Protein AF-A0A9E4D4I7-F1 (afdb_monomer)

Solvent-accessible surface area (backbone atoms only — not comparable to full-atom values): 5509 Å² total; per-residue (Å²): 90,80,41,81,39,53,63,68,40,55,71,35,79,71,46,55,86,67,57,16,56,54,49,22,52,50,29,54,55,51,33,52,50,50,49,70,76,33,51,93,74,33,41,56,46,76,58,66,68,90,76,67,54,79,87,34,33,30,98,80,44,73,50,74,16,72,64,43,51,50,55,51,51,51,52,52,52,52,55,48,59,74,70,52,75,80,67,82,74,73,84,79,120

Nearest PDB structures (foldseek):
  8ik1-assembly1_A  TM=6.688E-01  e=1.276E+00  Geobacillus sp. PA-3
  8ik1-assembly2_B  TM=6.971E-01  e=2.707E+00  Geobacillus sp. PA-3
  8bgo-assembly1_C  TM=3.952E-01  e=7.546E+00  Thermococcus chitonophagus

Foldseek 3Di:
DEDEQFAQQLPQPLDDPPGSVVVNVVSVVVNVVQCVPADVPYYYQHDDNVPDDLVQPDPSSPHGHPVSVVVVVVSVVVVCVVVPDPDPVVVPD

Radius of gyration: 16.08 Å; Cα contacts (8 Å, |Δi|>4): 90; chains: 1; bounding box: 46×22×41 Å

Mean predicted aligned error: 5.69 Å

Sequence (93 aa):
HWRAGLPPMHRFPVLPRPLRDVLGAQARAFDRVLAQTSGPGLHHLPFDETRLDPAMMAGDGFHPGAPLYTLWAQDLAAAITAQGVPDDRETQA

pLDDT: mean 89.46, std 14.53, range [34.66, 98.5]

Structure (mmCIF, N/CA/C/O backbone):
data_AF-A0A9E4D4I7-F1
#
_entry.id   AF-A0A9E4D4I7-F1
#
loop_
_atom_site.group_PDB
_atom_site.id
_atom_site.type_symbol
_atom_site.label_atom_id
_atom_site.label_alt_id
_atom_site.label_comp_id
_atom_site.label_asym_id
_atom_site.label_entity_id
_atom_site.label_seq_id
_atom_site.pdbx_PDB_ins_code
_atom_site.Cartn_x
_atom_site.Cartn_y
_atom_site.Cartn_z
_atom_site.occupancy
_atom_site.B_iso_or_equiv
_atom_site.auth_seq_id
_atom_site.auth_comp_id
_atom_site.auth_asym_id
_atom_site.auth_atom_id
_atom_site.pdbx_PDB_model_num
ATOM 1 N N . HIS A 1 1 ? -12.492 4.807 10.374 1.00 90.81 1 HIS A N 1
ATOM 2 C CA . HIS A 1 1 ? -11.993 4.967 8.985 1.00 90.81 1 HIS A CA 1
ATOM 3 C C . HIS A 1 1 ? -10.681 4.214 8.799 1.00 90.81 1 HIS A C 1
ATOM 5 O O . HIS A 1 1 ? -9.944 4.080 9.768 1.00 90.81 1 HIS A O 1
ATOM 11 N N . TRP A 1 2 ? -10.379 3.751 7.581 1.00 94.75 2 TRP A N 1
ATOM 12 C CA . TRP A 1 2 ? -9.148 3.013 7.264 1.00 94.75 2 TRP A CA 1
ATOM 13 C C . TRP A 1 2 ? -8.318 3.732 6.2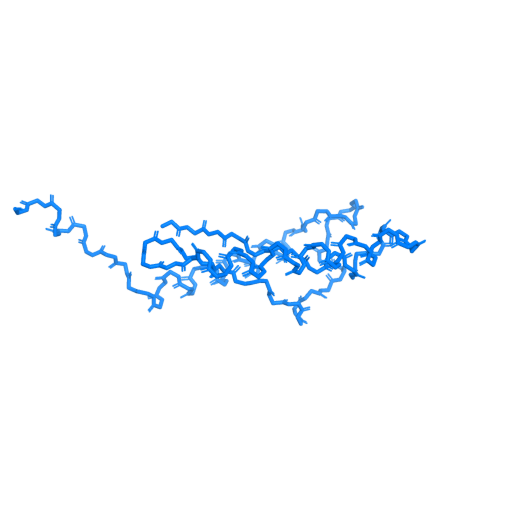01 1.00 94.75 2 TRP A C 1
ATOM 15 O O . TRP A 1 2 ? -8.864 4.297 5.254 1.00 94.75 2 TRP A O 1
ATOM 25 N N . ARG A 1 3 ? -6.997 3.692 6.363 1.00 95.75 3 ARG A N 1
ATOM 26 C CA . ARG A 1 3 ? -5.996 4.167 5.409 1.00 95.75 3 ARG A CA 1
ATOM 27 C C . ARG A 1 3 ? -5.180 2.976 4.930 1.00 95.75 3 ARG A C 1
ATOM 29 O O . ARG A 1 3 ? -4.600 2.256 5.739 1.00 95.75 3 ARG A O 1
ATOM 36 N N . ALA A 1 4 ? -5.138 2.794 3.620 1.00 95.19 4 ALA A N 1
ATOM 37 C CA . ALA A 1 4 ? -4.281 1.815 2.975 1.00 95.19 4 ALA A CA 1
ATOM 38 C C . ALA A 1 4 ? -2.812 2.233 3.096 1.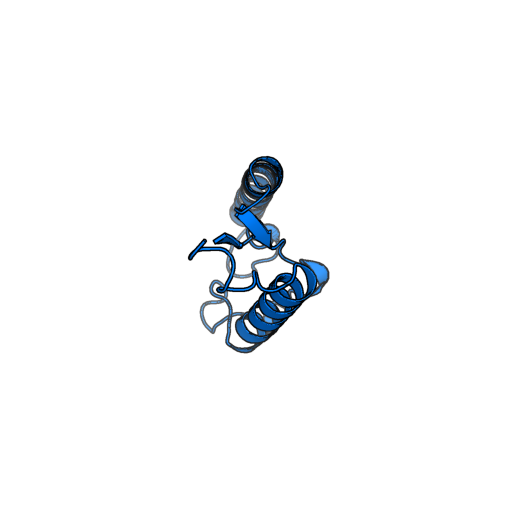00 95.19 4 ALA A C 1
ATOM 40 O O . ALA A 1 4 ? -2.468 3.376 2.780 1.00 95.19 4 ALA A O 1
ATOM 41 N N . GLY A 1 5 ? -1.959 1.307 3.525 1.00 96.00 5 GLY A N 1
ATOM 42 C CA . GLY A 1 5 ? -0.523 1.485 3.437 1.00 96.00 5 GLY A CA 1
ATOM 43 C C . GLY A 1 5 ? -0.038 1.510 1.989 1.00 96.00 5 GLY A C 1
ATOM 44 O O . GLY A 1 5 ? -0.662 0.937 1.090 1.00 96.00 5 GLY A O 1
ATOM 45 N N . LEU A 1 6 ? 1.070 2.207 1.751 1.00 96.19 6 LEU A N 1
ATOM 46 C CA . LEU A 1 6 ? 1.657 2.306 0.414 1.00 96.19 6 LEU A CA 1
ATOM 47 C C . LEU A 1 6 ? 2.383 1.004 0.040 1.00 96.19 6 LEU A C 1
ATOM 49 O O . LEU A 1 6 ? 3.075 0.425 0.878 1.00 96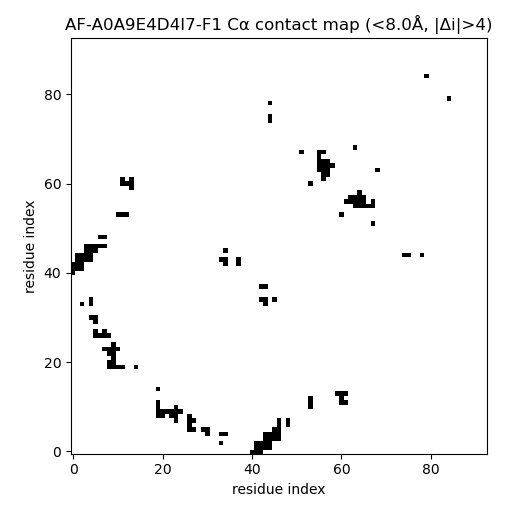.19 6 LEU A O 1
ATOM 53 N N . PRO A 1 7 ? 2.280 0.547 -1.223 1.00 94.25 7 PRO A N 1
ATOM 54 C CA . PRO A 1 7 ? 2.919 -0.688 -1.648 1.00 94.25 7 PRO A CA 1
ATOM 55 C C . PRO A 1 7 ? 4.445 -0.524 -1.755 1.00 94.25 7 PRO A C 1
ATOM 57 O O . PRO A 1 7 ? 4.952 0.587 -1.963 1.00 94.25 7 PRO A O 1
ATOM 60 N N . PRO A 1 8 ? 5.207 -1.629 -1.722 1.00 94.00 8 PRO A N 1
ATOM 61 C CA . PRO A 1 8 ? 6.657 -1.610 -1.877 1.00 94.00 8 PRO A CA 1
ATOM 62 C C . PRO A 1 8 ? 7.071 -1.373 -3.337 1.00 94.00 8 PRO A C 1
ATOM 64 O O . PRO A 1 8 ? 7.555 -2.273 -4.020 1.00 94.00 8 PRO A O 1
ATOM 67 N N . MET A 1 9 ? 6.939 -0.135 -3.823 1.00 95.19 9 MET A N 1
ATOM 68 C CA . MET A 1 9 ? 7.191 0.235 -5.230 1.00 95.19 9 MET A CA 1
ATOM 69 C C . MET A 1 9 ? 8.604 -0.112 -5.734 1.00 95.19 9 MET A C 1
ATOM 71 O O . MET A 1 9 ? 8.807 -0.306 -6.929 1.00 95.19 9 MET A O 1
ATOM 75 N N . HIS A 1 10 ? 9.581 -0.276 -4.837 1.00 94.81 10 HIS A N 1
ATOM 76 C CA . HIS A 1 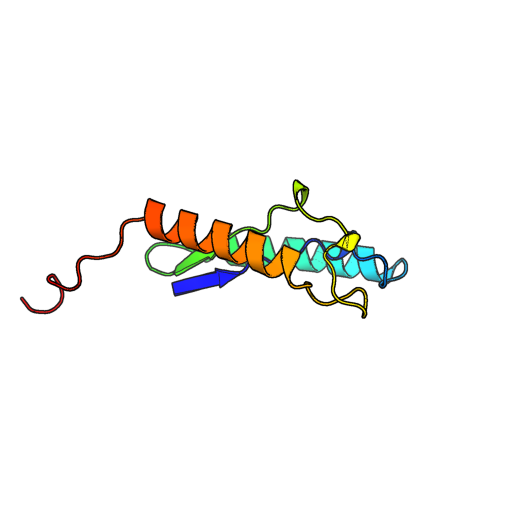10 ? 10.924 -0.760 -5.180 1.00 94.81 10 HIS A CA 1
ATOM 77 C C . HIS A 1 10 ? 10.954 -2.195 -5.738 1.00 94.81 10 HIS A C 1
ATOM 79 O O . HIS A 1 10 ? 11.966 -2.601 -6.310 1.00 94.81 10 HIS A O 1
ATOM 85 N N . ARG A 1 11 ? 9.866 -2.961 -5.585 1.00 92.25 11 ARG A N 1
ATOM 86 C CA . ARG A 1 11 ? 9.703 -4.324 -6.113 1.00 92.25 11 ARG A CA 1
ATOM 87 C C . ARG A 1 11 ? 8.943 -4.375 -7.439 1.00 92.25 11 ARG A C 1
ATOM 89 O O . ARG A 1 11 ? 8.763 -5.463 -7.974 1.00 92.25 11 ARG A O 1
ATOM 96 N N . PHE A 1 12 ? 8.496 -3.237 -7.972 1.00 93.19 12 PHE A N 1
ATOM 97 C CA . PHE A 1 12 ? 7.668 -3.214 -9.178 1.00 93.19 12 PHE A CA 1
ATOM 98 C C . PHE A 1 12 ? 8.558 -3.409 -10.416 1.00 93.19 12 PHE A C 1
ATOM 100 O O . PHE A 1 12 ? 9.437 -2.577 -10.668 1.00 93.19 12 PHE A O 1
ATOM 107 N N . PRO A 1 13 ? 8.364 -4.488 -11.198 1.00 87.19 13 PRO A N 1
ATOM 108 C CA . PRO A 1 13 ? 9.250 -4.822 -12.312 1.00 87.19 13 PRO A CA 1
ATOM 109 C C . PRO A 1 13 ? 9.118 -3.846 -13.486 1.00 87.19 13 PRO A C 1
ATOM 111 O O . PRO A 1 13 ? 10.102 -3.613 -14.183 1.00 87.19 13 PRO A O 1
ATOM 114 N N . VAL A 1 14 ? 7.939 -3.238 -13.670 1.00 93.69 14 VAL A N 1
ATOM 115 C CA . VAL A 1 14 ? 7.676 -2.252 -14.733 1.00 93.69 14 VAL A CA 1
ATOM 116 C C . VAL A 1 14 ? 8.477 -0.958 -14.551 1.00 93.69 14 VAL A C 1
ATOM 118 O O . VAL A 1 14 ? 8.727 -0.231 -15.509 1.00 93.69 14 VAL A O 1
ATOM 121 N N . LEU A 1 15 ? 8.906 -0.663 -13.320 1.00 94.75 15 LEU A N 1
ATOM 122 C CA . LEU A 1 15 ? 9.658 0.542 -13.008 1.00 94.75 15 LEU A CA 1
ATOM 123 C C . LEU A 1 15 ? 11.170 0.269 -13.142 1.00 94.75 15 LEU A C 1
ATOM 125 O O . LEU A 1 15 ? 11.714 -0.588 -12.432 1.00 94.75 15 LEU A O 1
ATOM 129 N N . PRO A 1 16 ? 11.896 0.999 -14.010 1.00 95.94 16 PRO A N 1
ATOM 130 C CA . PRO A 1 16 ? 13.337 0.840 -14.132 1.00 95.94 16 PRO A CA 1
ATOM 131 C C . PRO A 1 16 ? 14.064 1.444 -12.926 1.00 95.94 16 PRO A C 1
ATOM 133 O O . PRO A 1 16 ? 13.520 2.246 -12.159 1.00 95.94 16 PRO A O 1
ATOM 136 N N . ARG A 1 17 ? 15.343 1.100 -12.777 1.00 96.38 17 ARG A N 1
ATOM 137 C CA . ARG A 1 17 ? 16.251 1.868 -11.917 1.00 96.38 17 ARG A CA 1
ATOM 138 C C . ARG A 1 17 ? 16.751 3.104 -12.670 1.00 96.38 17 ARG A C 1
ATOM 140 O O . ARG A 1 17 ? 17.011 2.992 -13.866 1.00 96.38 17 ARG A O 1
ATOM 147 N N . PRO A 1 18 ? 16.883 4.264 -11.999 1.00 96.94 18 PRO A N 1
ATOM 148 C CA . PRO A 1 18 ? 16.777 4.474 -10.544 1.00 96.94 18 PRO A CA 1
ATOM 149 C C . PRO A 1 18 ? 15.351 4.744 -10.021 1.00 96.94 18 PRO A C 1
ATOM 151 O O . PRO A 1 18 ? 15.150 4.835 -8.812 1.00 96.94 18 PRO A O 1
ATOM 154 N N . LEU A 1 19 ? 14.355 4.868 -10.903 1.00 97.75 19 LEU A N 1
ATOM 155 C CA . LEU A 1 19 ? 13.012 5.336 -10.549 1.00 97.75 19 LEU A CA 1
ATOM 156 C C . LEU A 1 19 ? 12.341 4.499 -9.449 1.00 97.75 19 LEU A C 1
ATOM 158 O O . LEU A 1 19 ? 11.842 5.066 -8.478 1.00 97.75 19 LEU A O 1
ATOM 162 N N . ARG A 1 20 ? 12.359 3.163 -9.550 1.00 96.44 20 ARG A N 1
ATOM 163 C CA . ARG A 1 20 ? 11.715 2.304 -8.537 1.00 96.44 20 ARG A CA 1
ATOM 164 C C . ARG A 1 20 ? 12.336 2.432 -7.148 1.00 96.44 20 ARG A C 1
ATOM 166 O O . ARG A 1 20 ? 11.634 2.307 -6.149 1.00 96.44 20 ARG A O 1
ATOM 173 N N . ASP A 1 21 ? 13.638 2.705 -7.077 1.00 97.69 21 ASP A N 1
ATOM 174 C CA . ASP A 1 21 ? 14.342 2.842 -5.803 1.00 97.69 21 ASP A CA 1
ATOM 175 C C . ASP A 1 21 ? 13.932 4.160 -5.119 1.00 97.69 21 ASP A C 1
ATOM 177 O O . ASP A 1 21 ? 13.610 4.164 -3.929 1.00 97.69 21 ASP A O 1
ATOM 181 N N . VAL A 1 22 ? 13.847 5.254 -5.891 1.00 98.44 22 VAL A N 1
ATOM 182 C CA . VAL A 1 22 ? 13.357 6.563 -5.418 1.00 98.44 22 VAL A CA 1
ATOM 183 C C . VAL A 1 22 ? 11.900 6.471 -4.967 1.00 98.44 22 VAL A C 1
ATOM 185 O O . VAL A 1 22 ? 11.578 6.861 -3.845 1.00 98.44 22 VAL A O 1
ATOM 188 N N . LEU A 1 23 ? 11.023 5.904 -5.800 1.00 98.12 23 LEU A N 1
ATOM 189 C CA . LEU A 1 23 ? 9.606 5.753 -5.462 1.00 98.12 23 LEU A CA 1
ATOM 190 C C . LEU A 1 23 ? 9.403 4.840 -4.251 1.00 98.12 23 LEU A C 1
ATOM 192 O O . LEU A 1 23 ? 8.587 5.146 -3.390 1.00 98.12 23 LEU A O 1
ATOM 196 N N . GLY A 1 24 ? 10.183 3.765 -4.120 1.00 97.25 24 GLY A N 1
ATOM 197 C CA . GLY A 1 24 ? 10.132 2.906 -2.940 1.00 97.25 24 GLY A CA 1
ATOM 198 C C . GLY A 1 24 ? 10.601 3.601 -1.660 1.00 97.25 24 GLY A C 1
ATOM 199 O O . GLY A 1 24 ? 10.015 3.389 -0.599 1.00 97.25 24 GLY A O 1
ATOM 200 N N . ALA A 1 25 ? 11.631 4.448 -1.734 1.00 98.31 25 ALA A N 1
ATOM 201 C CA . ALA A 1 25 ? 12.056 5.256 -0.592 1.00 98.31 25 ALA A CA 1
ATOM 202 C C . ALA A 1 25 ? 10.972 6.262 -0.179 1.00 98.31 25 ALA A C 1
ATOM 204 O O . ALA A 1 25 ? 10.669 6.376 1.012 1.00 98.31 25 ALA A O 1
ATOM 205 N N . GLN A 1 26 ? 10.349 6.922 -1.158 1.00 98.50 26 GLN A N 1
ATOM 206 C CA . GLN A 1 26 ? 9.260 7.864 -0.919 1.00 98.50 26 GLN A CA 1
ATOM 207 C C . GLN A 1 26 ? 8.023 7.172 -0.335 1.00 98.50 26 GLN A C 1
ATOM 209 O O . GLN A 1 26 ? 7.461 7.657 0.644 1.00 98.50 26 GLN A O 1
ATOM 214 N N . ALA A 1 27 ? 7.645 6.010 -0.877 1.00 98.12 27 ALA A N 1
ATOM 215 C CA . ALA A 1 27 ? 6.530 5.206 -0.389 1.00 98.12 27 ALA A CA 1
ATOM 216 C C . ALA A 1 27 ? 6.715 4.838 1.089 1.00 98.12 27 ALA A C 1
ATOM 218 O O . ALA A 1 27 ? 5.823 5.092 1.891 1.00 98.12 27 ALA A O 1
ATOM 219 N N . ARG A 1 28 ? 7.904 4.358 1.484 1.00 97.88 28 ARG A N 1
ATOM 220 C CA . ARG A 1 28 ? 8.218 4.077 2.898 1.00 97.88 28 ARG A CA 1
ATOM 221 C C . ARG A 1 28 ? 8.160 5.321 3.781 1.00 97.88 28 ARG A C 1
ATOM 223 O O . ARG A 1 28 ? 7.732 5.238 4.928 1.00 97.88 28 ARG A O 1
ATOM 230 N N . ALA A 1 29 ? 8.629 6.468 3.287 1.00 98.44 29 ALA A N 1
ATOM 231 C CA . ALA A 1 29 ? 8.588 7.711 4.051 1.00 98.44 29 ALA A CA 1
ATOM 232 C C . ALA A 1 29 ? 7.146 8.161 4.313 1.00 98.44 29 ALA A C 1
ATOM 234 O O . ALA A 1 29 ? 6.807 8.488 5.449 1.00 98.44 29 ALA A O 1
ATOM 235 N N . PHE A 1 30 ? 6.300 8.121 3.287 1.00 98.38 30 PHE A N 1
ATOM 236 C CA . PHE A 1 30 ? 4.884 8.446 3.400 1.00 98.38 30 PHE A CA 1
ATOM 237 C C . PHE A 1 30 ? 4.113 7.429 4.242 1.00 98.38 30 PHE A C 1
ATOM 239 O O . PHE A 1 30 ? 3.317 7.836 5.084 1.00 98.38 30 PHE A O 1
ATOM 246 N N . ASP A 1 31 ? 4.387 6.133 4.094 1.00 98.25 31 ASP A N 1
ATOM 247 C CA . ASP A 1 31 ? 3.702 5.092 4.862 1.00 98.25 31 ASP A CA 1
ATOM 248 C C . ASP A 1 31 ? 3.983 5.200 6.364 1.00 98.25 31 ASP A C 1
ATOM 250 O O . ASP A 1 31 ? 3.068 5.116 7.180 1.00 98.25 31 ASP A O 1
ATOM 254 N N . ARG A 1 32 ? 5.228 5.529 6.743 1.00 98.06 32 ARG A N 1
ATOM 255 C CA . ARG A 1 32 ? 5.554 5.848 8.142 1.00 98.06 32 ARG A CA 1
ATOM 256 C C . ARG A 1 32 ? 4.707 6.993 8.688 1.00 98.06 32 ARG A C 1
ATOM 258 O O . ARG A 1 32 ? 4.267 6.915 9.829 1.00 98.06 32 ARG A O 1
ATOM 265 N N . VAL A 1 33 ? 4.477 8.045 7.903 1.00 98.25 33 VAL A N 1
ATOM 266 C CA . VAL A 1 33 ? 3.636 9.175 8.329 1.00 98.25 33 VAL A CA 1
ATOM 267 C C . VAL A 1 33 ? 2.167 8.755 8.418 1.00 98.25 33 VAL A C 1
ATOM 269 O O . VAL A 1 33 ? 1.487 9.142 9.369 1.00 98.25 33 VAL A O 1
ATOM 272 N N . LEU A 1 34 ? 1.671 7.929 7.490 1.00 97.75 34 LEU A N 1
ATOM 273 C CA . LEU A 1 34 ? 0.317 7.370 7.574 1.00 97.75 34 LEU A CA 1
ATOM 274 C C . LEU A 1 34 ? 0.126 6.569 8.866 1.00 97.75 34 LEU A C 1
ATOM 276 O O . LEU A 1 34 ? -0.867 6.787 9.559 1.00 97.75 34 LEU A O 1
ATOM 280 N N . ALA A 1 35 ? 1.087 5.715 9.221 1.00 97.06 35 ALA A N 1
ATOM 281 C CA . ALA A 1 35 ? 1.066 4.948 10.462 1.00 97.06 35 ALA A CA 1
ATOM 282 C C . ALA A 1 35 ? 1.129 5.858 11.704 1.00 97.06 35 ALA A C 1
ATOM 284 O O . ALA A 1 35 ? 0.298 5.738 12.598 1.00 97.06 35 ALA A O 1
ATOM 285 N N . GLN A 1 36 ? 2.065 6.814 11.739 1.00 98.12 36 GLN A N 1
ATOM 286 C CA . GLN A 1 36 ? 2.264 7.729 12.876 1.00 98.12 36 GLN A CA 1
ATOM 287 C C . GLN A 1 36 ? 1.082 8.671 13.127 1.00 98.12 36 GLN A C 1
ATOM 289 O O . GLN A 1 36 ? 0.857 9.086 14.258 1.00 98.12 36 GLN A O 1
ATOM 294 N N . THR A 1 37 ? 0.347 9.034 12.075 1.00 97.62 37 THR A N 1
ATOM 295 C CA . THR A 1 37 ? -0.824 9.924 12.164 1.00 97.62 37 THR A CA 1
ATOM 296 C C . THR A 1 37 ? -2.147 9.161 12.238 1.00 97.62 37 THR A C 1
ATOM 298 O O . THR A 1 37 ? -3.215 9.766 12.136 1.00 97.62 37 THR A O 1
ATOM 301 N N . SER A 1 38 ? -2.083 7.838 12.377 1.00 96.88 38 SER A N 1
ATOM 302 C CA . SER A 1 38 ? -3.234 6.986 12.659 1.00 96.88 38 SER A CA 1
ATOM 303 C C . SER A 1 38 ? -3.417 6.818 14.168 1.00 96.88 38 SER A C 1
ATOM 305 O O . SER A 1 38 ? -2.489 6.996 14.954 1.00 96.88 38 SER A O 1
ATOM 307 N N . GLY A 1 39 ? -4.639 6.506 14.585 1.00 93.94 39 GLY A N 1
ATOM 308 C CA . GLY A 1 39 ? -5.039 6.451 15.985 1.00 93.94 39 GLY A CA 1
ATOM 309 C C . GLY A 1 39 ? -6.493 5.998 16.143 1.00 93.94 39 GLY A C 1
ATOM 310 O O . GLY A 1 39 ? -7.068 5.431 15.210 1.00 93.94 39 GLY A O 1
ATOM 311 N N . PRO A 1 40 ? -7.115 6.231 17.310 1.00 92.19 40 PRO A N 1
ATOM 312 C CA . PRO A 1 40 ? -8.520 5.900 17.531 1.00 92.19 40 PRO A CA 1
ATOM 313 C C . PRO A 1 40 ? -9.425 6.488 16.434 1.00 92.19 40 PRO A C 1
ATOM 315 O O . PRO A 1 40 ? -9.347 7.674 16.124 1.00 92.19 40 PRO A O 1
ATOM 318 N N . GLY A 1 41 ? -10.253 5.647 15.808 1.00 91.38 41 GLY A N 1
ATOM 319 C CA . GLY A 1 41 ? -11.169 6.040 14.728 1.00 91.38 41 GLY A CA 1
ATOM 320 C C . GLY A 1 41 ? -10.534 6.214 13.338 1.00 91.38 41 GLY A C 1
ATOM 321 O O . GLY A 1 41 ? -11.264 6.335 12.346 1.00 91.38 41 GLY A O 1
ATOM 322 N N . LEU A 1 42 ? 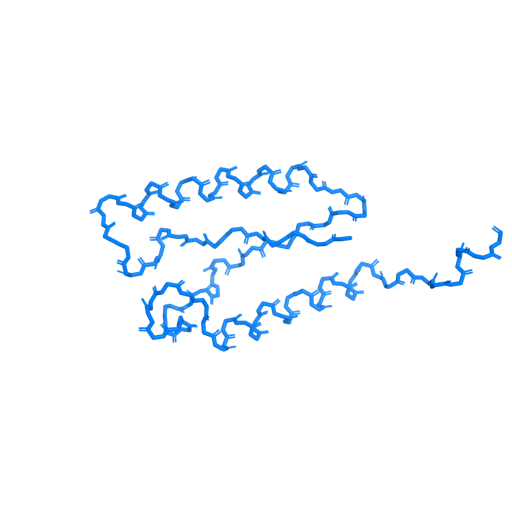-9.203 6.176 13.218 1.00 95.44 42 LEU A N 1
ATOM 323 C CA . LEU A 1 42 ? -8.479 6.284 11.951 1.00 95.44 42 LEU A CA 1
ATOM 324 C C . LEU A 1 42 ? -7.302 5.311 11.918 1.00 95.44 42 LEU A C 1
ATOM 326 O O . LEU A 1 42 ? -6.222 5.606 12.419 1.00 95.44 42 LEU A O 1
ATOM 330 N N . HIS A 1 43 ? -7.512 4.156 11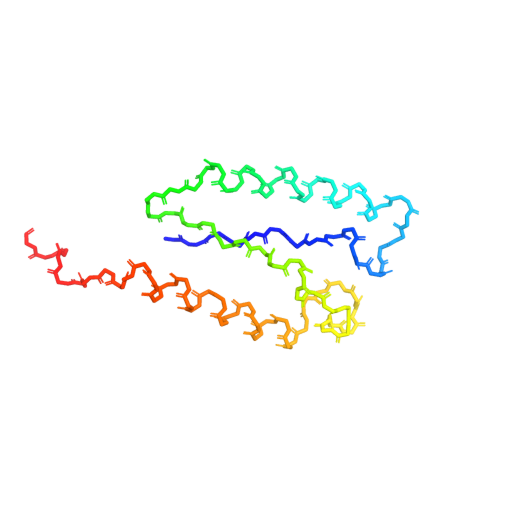.304 1.00 96.00 43 HIS A N 1
ATOM 331 C CA . HIS A 1 43 ? -6.590 3.029 11.365 1.00 96.00 43 HIS A CA 1
ATOM 332 C C . HIS A 1 43 ? -5.738 2.943 10.099 1.00 96.00 43 HIS A C 1
ATOM 334 O O . HIS A 1 43 ? -6.227 3.184 8.993 1.00 96.00 43 HIS A O 1
ATOM 340 N N . HIS A 1 44 ? -4.471 2.568 10.254 1.00 97.25 44 HIS A N 1
ATOM 341 C CA . HIS A 1 44 ? -3.576 2.240 9.145 1.00 97.25 44 HIS A CA 1
ATOM 342 C C . HIS A 1 44 ? -3.559 0.727 8.947 1.00 97.25 44 HIS A C 1
ATOM 344 O O . HIS A 1 44 ? -3.344 -0.017 9.902 1.00 97.25 44 HIS A O 1
ATOM 350 N N . LEU A 1 45 ? -3.811 0.284 7.716 1.00 96.94 45 LEU A N 1
ATOM 351 C CA . LEU A 1 45 ? -3.620 -1.103 7.310 1.00 96.94 45 LEU A CA 1
ATOM 352 C C . LEU A 1 45 ? -2.276 -1.200 6.576 1.00 96.94 45 LEU A C 1
ATOM 354 O O . LEU A 1 45 ? -2.211 -0.774 5.417 1.00 96.94 45 LEU A O 1
ATOM 358 N N . PRO A 1 46 ? -1.211 -1.720 7.213 1.00 95.19 46 PRO A N 1
ATOM 359 C CA . PRO A 1 46 ? 0.086 -1.842 6.566 1.00 95.19 46 PRO A CA 1
ATOM 360 C C . PRO A 1 46 ? 0.012 -2.817 5.390 1.00 95.19 46 PRO A C 1
ATOM 362 O O . PRO A 1 46 ? -0.763 -3.772 5.397 1.00 95.19 46 PRO A O 1
ATOM 365 N N . PHE A 1 47 ? 0.849 -2.585 4.382 1.00 93.50 47 PHE A N 1
ATOM 366 C CA . PHE A 1 47 ? 1.014 -3.523 3.281 1.00 93.50 47 PHE A CA 1
ATOM 367 C C . PHE A 1 47 ? 2.060 -4.579 3.665 1.00 93.50 47 PHE A C 1
ATOM 369 O O . PHE A 1 47 ? 3.208 -4.236 3.951 1.00 93.50 47 PHE A O 1
ATOM 376 N N . ASP A 1 48 ? 1.696 -5.862 3.643 1.00 89.75 48 ASP A N 1
ATOM 377 C CA . ASP A 1 48 ? 2.655 -6.946 3.874 1.00 89.75 48 ASP A CA 1
ATOM 378 C C . ASP A 1 48 ? 3.504 -7.197 2.619 1.00 89.75 48 ASP A C 1
ATOM 380 O O . ASP A 1 48 ? 3.108 -7.888 1.676 1.00 89.75 48 ASP A O 1
ATOM 384 N N . GLU A 1 49 ? 4.711 -6.631 2.610 1.00 87.75 49 GLU A N 1
ATOM 385 C CA . GLU A 1 49 ? 5.643 -6.774 1.493 1.00 87.75 49 GLU A CA 1
ATOM 386 C C . GLU A 1 49 ? 6.057 -8.232 1.233 1.00 87.75 49 GLU A C 1
ATOM 388 O O . GLU A 1 49 ? 6.440 -8.567 0.107 1.00 87.75 49 GLU A O 1
ATOM 393 N N . THR A 1 50 ? 6.004 -9.113 2.240 1.00 87.44 50 THR A N 1
ATOM 394 C CA . THR A 1 50 ? 6.417 -10.520 2.090 1.00 87.44 50 THR A CA 1
ATOM 395 C C . THR A 1 50 ? 5.463 -11.300 1.196 1.00 87.44 50 THR A C 1
ATOM 397 O O . THR A 1 50 ? 5.874 -12.252 0.534 1.00 87.44 50 THR A O 1
ATOM 400 N N . ARG A 1 51 ? 4.214 -10.838 1.104 1.00 84.94 51 ARG A N 1
ATOM 401 C CA . ARG A 1 51 ? 3.155 -11.450 0.305 1.00 84.94 51 ARG A CA 1
ATOM 402 C C . ARG A 1 51 ? 3.069 -10.883 -1.106 1.00 84.94 51 ARG A C 1
ATOM 404 O O . ARG A 1 51 ? 2.251 -11.368 -1.875 1.00 84.94 51 ARG A O 1
ATOM 411 N N . LEU A 1 52 ? 3.893 -9.899 -1.485 1.00 87.81 52 LEU A N 1
ATOM 412 C CA . LEU A 1 52 ? 3.902 -9.384 -2.857 1.00 87.81 52 LEU A CA 1
ATOM 413 C C . LEU A 1 52 ? 4.677 -10.303 -3.807 1.00 87.81 52 LEU A C 1
ATOM 415 O O . LEU A 1 52 ? 5.912 -10.294 -3.846 1.00 87.81 52 LEU A O 1
ATOM 419 N N . ASP A 1 53 ? 3.928 -11.000 -4.651 1.00 90.81 53 ASP A N 1
ATOM 420 C CA . ASP A 1 53 ? 4.416 -11.663 -5.856 1.00 90.81 53 ASP A CA 1
ATOM 421 C C . ASP A 1 53 ? 4.080 -10.796 -7.089 1.00 90.81 53 ASP A C 1
ATOM 423 O O . ASP A 1 53 ? 2.903 -10.480 -7.300 1.00 90.81 53 ASP A O 1
ATOM 427 N N . PRO A 1 54 ? 5.070 -10.401 -7.917 1.00 87.69 54 PRO A N 1
ATOM 428 C CA . PRO A 1 54 ? 4.828 -9.703 -9.180 1.00 87.69 54 PRO A CA 1
ATOM 429 C C . PRO A 1 54 ? 3.819 -10.391 -10.113 1.00 87.69 54 PRO A C 1
ATOM 431 O O . PRO A 1 54 ? 3.150 -9.705 -10.881 1.00 87.69 54 PRO A O 1
ATOM 434 N N . ALA A 1 55 ? 3.658 -11.717 -10.034 1.00 91.88 55 ALA A N 1
ATOM 435 C CA . ALA A 1 55 ? 2.660 -12.458 -10.809 1.00 91.88 55 ALA A CA 1
ATOM 436 C C . ALA A 1 55 ? 1.207 -12.111 -10.429 1.00 91.88 55 ALA A C 1
ATOM 438 O O . ALA A 1 55 ? 0.281 -12.412 -11.178 1.00 91.88 55 ALA A O 1
ATOM 439 N N . MET A 1 56 ? 0.993 -11.468 -9.277 1.00 92.88 56 MET A N 1
ATOM 440 C CA . MET A 1 56 ? -0.325 -11.012 -8.830 1.00 92.88 56 MET A CA 1
ATOM 441 C C . MET A 1 56 ? -0.668 -9.591 -9.285 1.00 92.88 56 MET A C 1
ATOM 443 O O . MET A 1 56 ? -1.734 -9.081 -8.931 1.00 92.88 56 MET A O 1
ATOM 447 N N . MET A 1 57 ? 0.220 -8.928 -10.027 1.00 93.44 57 MET A N 1
ATOM 448 C CA . MET A 1 57 ? -0.070 -7.632 -10.636 1.00 93.44 57 MET A CA 1
ATOM 449 C C . MET A 1 57 ? -1.014 -7.798 -11.834 1.00 93.44 57 MET A C 1
ATOM 451 O O . MET A 1 57 ? -1.139 -8.874 -12.418 1.00 93.44 57 MET A O 1
ATOM 455 N N . ALA A 1 58 ? -1.708 -6.722 -12.192 1.00 94.88 58 ALA A N 1
ATOM 456 C CA . ALA A 1 58 ? -2.475 -6.655 -13.424 1.00 94.88 58 ALA A CA 1
ATOM 457 C C . ALA A 1 58 ? -1.541 -6.729 -14.647 1.00 94.88 58 ALA A C 1
ATOM 459 O O . ALA A 1 58 ? -0.320 -6.609 -14.533 1.00 94.88 58 ALA A O 1
ATOM 460 N N . GLY A 1 59 ? -2.118 -6.892 -15.841 1.00 92.88 59 GLY A N 1
ATOM 461 C CA . GLY A 1 59 ? -1.350 -7.032 -17.085 1.00 92.88 59 GLY A CA 1
ATOM 462 C C . GLY A 1 59 ? -0.451 -5.837 -17.434 1.00 92.88 59 GLY A C 1
ATOM 463 O O . GLY A 1 59 ? 0.446 -5.979 -18.258 1.00 92.88 59 GLY A O 1
ATOM 464 N N . ASP A 1 60 ? -0.654 -4.679 -16.803 1.00 92.56 60 ASP A N 1
ATOM 465 C CA . ASP A 1 60 ? 0.210 -3.501 -16.946 1.00 92.56 60 ASP A CA 1
ATOM 466 C C . ASP A 1 60 ? 1.475 -3.542 -16.069 1.00 92.56 60 ASP A C 1
ATOM 468 O O . ASP A 1 60 ? 2.355 -2.693 -16.214 1.00 92.56 60 ASP A O 1
ATOM 472 N N . GLY A 1 61 ? 1.582 -4.514 -15.159 1.00 89.12 61 GLY A N 1
ATOM 473 C CA . GLY A 1 61 ? 2.709 -4.653 -14.241 1.00 89.12 61 GLY A CA 1
ATOM 474 C C . GLY A 1 61 ? 2.822 -3.532 -13.203 1.00 89.12 61 GLY A C 1
ATOM 475 O O . GLY A 1 61 ? 3.885 -3.391 -12.594 1.00 89.12 61 GLY A O 1
ATOM 476 N N . PHE A 1 62 ? 1.766 -2.734 -13.003 1.00 91.69 62 PHE A N 1
ATOM 477 C CA . PHE A 1 62 ? 1.725 -1.620 -12.054 1.00 91.69 62 PHE A CA 1
ATOM 478 C C . PHE A 1 62 ? 0.559 -1.724 -11.068 1.00 91.69 62 PHE A C 1
ATOM 480 O O . PHE A 1 62 ? 0.766 -1.620 -9.857 1.00 91.69 62 PHE A O 1
ATOM 487 N N . HIS A 1 63 ? -0.659 -1.950 -11.556 1.00 94.31 63 HIS A N 1
ATOM 488 C CA . HIS A 1 63 ? -1.828 -2.053 -10.691 1.00 94.31 63 HIS A CA 1
ATOM 489 C C . HIS A 1 63 ? -1.907 -3.438 -10.029 1.00 94.31 63 HIS A C 1
ATOM 491 O O . HIS A 1 63 ? -1.431 -4.428 -10.594 1.00 94.31 63 HIS A O 1
ATOM 497 N N . PRO A 1 64 ? -2.508 -3.553 -8.831 1.00 92.94 64 PRO A N 1
ATOM 498 C CA . PRO A 1 64 ? -2.844 -4.854 -8.263 1.00 92.94 64 PRO A CA 1
ATOM 499 C C . PRO A 1 64 ? -3.804 -5.616 -9.188 1.00 92.94 64 PRO A C 1
ATOM 501 O O . PRO A 1 64 ? -4.782 -5.064 -9.690 1.00 92.94 64 PRO A O 1
ATOM 504 N N . GLY A 1 65 ? -3.534 -6.902 -9.401 1.00 94.88 65 GLY A N 1
ATOM 505 C CA . GLY A 1 65 ? -4.475 -7.820 -10.031 1.00 94.88 65 GLY A CA 1
ATOM 506 C C . GLY A 1 65 ? -5.496 -8.360 -9.026 1.00 94.88 65 GLY A C 1
ATOM 507 O O . GLY A 1 65 ? -5.408 -8.128 -7.817 1.00 94.88 65 GLY A O 1
ATOM 508 N N . ALA A 1 66 ? -6.460 -9.138 -9.522 1.00 96.56 66 ALA A N 1
ATOM 509 C CA . ALA A 1 66 ? -7.501 -9.759 -8.697 1.00 96.56 66 ALA A CA 1
ATOM 510 C C . ALA A 1 66 ? -6.972 -10.587 -7.498 1.00 96.56 66 ALA A C 1
ATOM 512 O O . ALA A 1 66 ? -7.559 -10.482 -6.415 1.00 96.56 66 ALA A O 1
ATOM 513 N N . PRO A 1 67 ? -5.867 -11.360 -7.613 1.00 95.06 67 PRO A N 1
ATOM 514 C CA . PRO A 1 67 ? -5.324 -12.091 -6.467 1.00 95.06 67 PRO A CA 1
ATOM 515 C C . PRO A 1 67 ? -4.843 -11.156 -5.355 1.00 95.06 67 PRO A C 1
ATOM 517 O O . PRO A 1 67 ? -5.163 -11.369 -4.188 1.00 95.06 67 PRO A O 1
ATOM 520 N N . LEU A 1 68 ? -4.145 -10.075 -5.714 1.00 93.94 68 LEU A N 1
ATOM 521 C CA . LEU A 1 68 ? -3.638 -9.121 -4.734 1.00 93.94 68 LEU A CA 1
ATOM 522 C C . LEU A 1 68 ? -4.774 -8.345 -4.054 1.00 93.94 68 LEU A C 1
ATOM 524 O O . LEU A 1 68 ? -4.743 -8.172 -2.839 1.00 93.94 68 LEU A O 1
ATOM 528 N N . TYR A 1 69 ? -5.818 -7.957 -4.795 1.00 94.75 69 TYR A N 1
ATOM 529 C CA . TYR A 1 69 ? -7.024 -7.375 -4.191 1.00 94.75 69 TYR A CA 1
ATOM 530 C C . TYR A 1 69 ? -7.711 -8.323 -3.203 1.00 94.75 69 TYR A C 1
ATOM 532 O O . TYR A 1 69 ? -8.200 -7.873 -2.170 1.00 94.75 69 TYR A O 1
ATOM 540 N N . THR A 1 70 ? -7.725 -9.627 -3.492 1.00 95.44 70 THR A N 1
ATOM 541 C CA . THR A 1 70 ? -8.316 -10.635 -2.599 1.00 95.44 70 THR A CA 1
ATOM 542 C C . THR A 1 70 ? -7.551 -10.722 -1.282 1.00 95.44 70 THR A C 1
ATOM 544 O O . THR A 1 70 ? -8.165 -10.654 -0.218 1.00 95.44 70 THR A O 1
ATOM 547 N N . LEU A 1 71 ? -6.217 -10.816 -1.341 1.00 93.44 71 LEU A N 1
ATOM 548 C CA . LEU A 1 71 ? -5.367 -10.829 -0.144 1.00 93.44 71 LEU A CA 1
ATOM 549 C C . LEU A 1 71 ? -5.566 -9.551 0.676 1.00 93.44 71 LEU A C 1
ATOM 551 O O . LEU A 1 71 ? -5.747 -9.608 1.888 1.00 93.44 71 LEU A O 1
ATOM 555 N N . TRP A 1 72 ? -5.622 -8.403 0.001 1.00 93.81 72 TRP A N 1
ATOM 556 C CA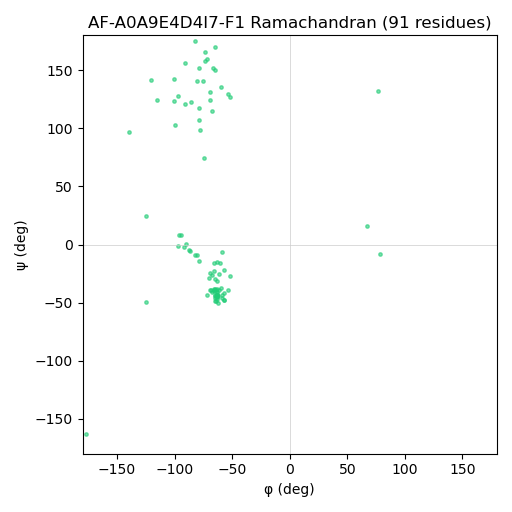 . TRP A 1 72 ? -5.795 -7.122 0.671 1.00 93.81 72 TRP A CA 1
ATOM 557 C C . TRP A 1 72 ? -7.161 -6.990 1.357 1.00 93.81 72 TRP A C 1
ATOM 559 O O . TRP A 1 72 ? -7.252 -6.489 2.477 1.00 93.81 72 TRP A O 1
ATOM 569 N N . ALA A 1 73 ? -8.225 -7.475 0.711 1.00 94.50 73 ALA A N 1
ATOM 570 C CA . ALA A 1 73 ? -9.566 -7.501 1.286 1.00 94.50 73 ALA A CA 1
ATOM 571 C C . ALA A 1 73 ? -9.646 -8.419 2.516 1.00 94.50 73 ALA A C 1
ATOM 573 O O . ALA A 1 73 ? -10.305 -8.068 3.493 1.00 94.50 73 ALA A O 1
ATOM 574 N N . GLN A 1 74 ? -8.953 -9.562 2.492 1.00 94.88 74 GLN A N 1
ATOM 575 C CA . GLN A 1 74 ? -8.856 -10.465 3.643 1.00 94.88 74 GLN A CA 1
ATOM 576 C C . GLN A 1 74 ? -8.147 -9.796 4.822 1.00 94.88 74 GLN A C 1
ATOM 578 O O . GLN A 1 74 ? -8.647 -9.862 5.944 1.00 94.88 74 GLN A O 1
ATOM 583 N N . ASP A 1 75 ? -7.037 -9.102 4.566 1.00 93.56 75 ASP A N 1
ATOM 584 C CA . ASP A 1 75 ? -6.284 -8.391 5.603 1.00 93.56 75 ASP A CA 1
ATOM 585 C C . ASP A 1 75 ? -7.126 -7.275 6.230 1.00 93.56 75 ASP A C 1
ATOM 587 O O . ASP A 1 75 ? -7.192 -7.153 7.455 1.00 93.56 75 ASP A O 1
ATOM 591 N N . LEU A 1 76 ? -7.840 -6.504 5.404 1.00 94.88 76 LEU A N 1
ATOM 592 C CA . LEU A 1 76 ? -8.746 -5.465 5.885 1.00 94.88 76 LEU A CA 1
ATOM 593 C C . LEU A 1 76 ? -9.903 -6.052 6.707 1.00 94.88 76 LEU A C 1
ATOM 595 O O . LEU A 1 76 ? -10.213 -5.537 7.780 1.00 94.88 76 LEU A O 1
ATOM 599 N N . ALA A 1 77 ? -10.532 -7.130 6.236 1.00 95.75 77 ALA A N 1
ATOM 600 C CA . ALA A 1 77 ? -11.642 -7.773 6.937 1.00 95.75 77 ALA A CA 1
A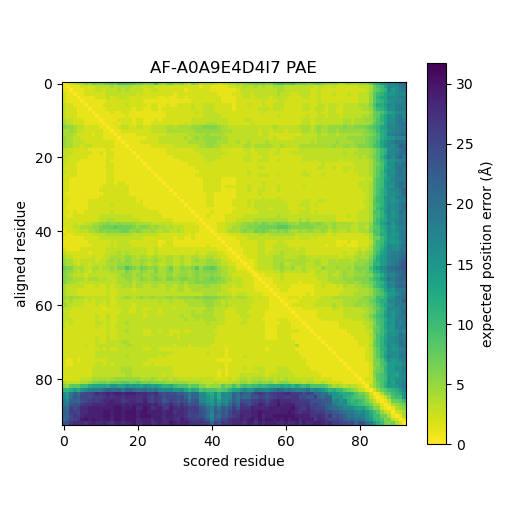TOM 601 C C . ALA A 1 77 ? -11.209 -8.349 8.295 1.00 95.75 77 ALA A C 1
ATOM 603 O O . ALA A 1 77 ? -11.906 -8.170 9.299 1.00 95.75 77 ALA A O 1
ATOM 604 N N . ALA A 1 78 ? -10.040 -8.993 8.346 1.00 93.94 78 ALA A N 1
ATOM 605 C CA . ALA A 1 78 ? -9.454 -9.490 9.585 1.00 93.94 78 ALA A CA 1
ATOM 606 C C . ALA A 1 78 ? -9.158 -8.339 10.558 1.00 93.94 78 ALA A C 1
ATOM 608 O O . ALA A 1 78 ? -9.505 -8.426 11.737 1.00 93.94 78 ALA A O 1
ATOM 609 N N . ALA A 1 79 ? -8.591 -7.236 10.062 1.00 93.50 79 ALA A N 1
ATOM 610 C CA . ALA A 1 79 ? -8.268 -6.073 10.879 1.00 93.50 79 ALA A CA 1
ATOM 611 C C . ALA A 1 79 ? -9.522 -5.378 11.446 1.00 93.50 79 ALA A C 1
ATOM 613 O O . ALA A 1 79 ? -9.531 -4.999 12.616 1.00 93.50 79 ALA A O 1
ATOM 614 N N . ILE A 1 80 ? -10.600 -5.269 10.660 1.00 93.88 80 ILE A N 1
ATOM 615 C CA . ILE A 1 80 ? -11.902 -4.756 11.123 1.00 93.88 80 ILE A CA 1
ATOM 616 C C . ILE A 1 80 ? -12.488 -5.664 12.208 1.00 93.88 80 ILE A C 1
ATOM 618 O O . ILE A 1 80 ? -12.918 -5.181 13.251 1.00 93.88 80 ILE A O 1
ATOM 622 N N . THR A 1 81 ? -12.472 -6.979 11.986 1.00 93.88 81 THR A N 1
ATOM 623 C CA . THR A 1 81 ? -13.034 -7.951 12.937 1.00 93.88 81 THR A CA 1
ATOM 624 C C . THR A 1 81 ? -12.283 -7.925 14.270 1.00 93.88 81 THR A C 1
ATOM 626 O O . THR A 1 81 ? -12.902 -7.953 15.330 1.00 93.88 81 THR A O 1
ATOM 629 N N . ALA A 1 82 ? -10.951 -7.821 14.228 1.00 89.12 82 ALA A N 1
ATOM 630 C CA . ALA A 1 82 ? -10.104 -7.797 15.418 1.00 89.12 82 ALA A CA 1
ATOM 631 C C . ALA A 1 82 ? -10.279 -6.536 16.282 1.00 89.12 82 ALA A C 1
ATOM 633 O O . ALA A 1 82 ? -10.037 -6.592 17.485 1.00 89.12 82 ALA A O 1
ATOM 634 N N . GLN A 1 83 ? -10.694 -5.407 15.698 1.00 78.94 83 GLN A N 1
ATOM 635 C CA . GLN A 1 83 ? -10.957 -4.176 16.453 1.00 78.94 83 GLN A CA 1
ATOM 636 C C . GLN A 1 83 ? -12.324 -4.160 17.151 1.00 78.94 83 GLN A C 1
ATOM 638 O O . GLN A 1 83 ? -12.565 -3.282 17.977 1.00 78.94 83 GLN A O 1
ATOM 643 N N . GLY A 1 84 ? -13.189 -5.137 16.857 1.00 67.00 84 GLY A N 1
ATOM 644 C CA . GLY A 1 84 ? -14.595 -5.110 17.236 1.00 67.00 84 GLY A CA 1
ATOM 645 C C . GLY A 1 84 ? -15.381 -4.173 16.319 1.00 67.00 84 GLY A C 1
ATOM 646 O O . GLY A 1 84 ? -14.975 -3.044 16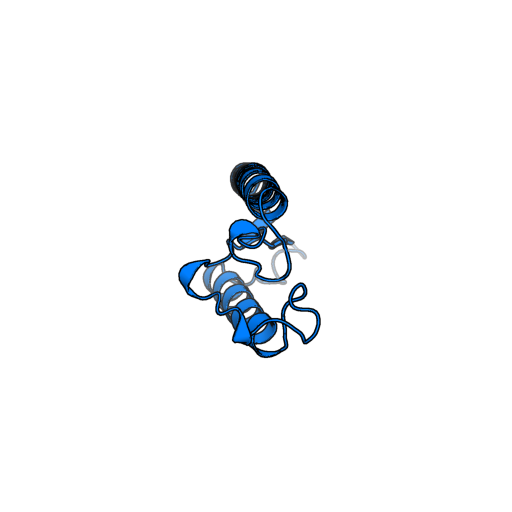.050 1.00 67.00 84 GLY A O 1
ATOM 647 N N . VAL A 1 85 ? -16.518 -4.642 15.811 1.00 58.03 85 VAL A N 1
ATOM 648 C CA . VAL A 1 85 ? -17.488 -3.749 15.168 1.00 58.03 85 VAL A CA 1
ATOM 649 C C . VAL A 1 85 ? -18.085 -2.887 16.288 1.00 58.03 85 VAL A C 1
ATOM 651 O O . VAL A 1 85 ? -18.565 -3.473 17.261 1.00 58.03 85 VAL A O 1
ATOM 654 N N . PRO A 1 86 ? -18.031 -1.543 16.214 1.00 53.78 86 PRO A N 1
ATOM 655 C CA . PRO A 1 86 ? -18.755 -0.700 17.159 1.00 53.78 86 PRO A CA 1
ATOM 656 C C . PRO A 1 86 ? -20.228 -1.119 17.158 1.00 53.78 86 PRO A C 1
ATOM 658 O O . PRO A 1 86 ? -20.812 -1.265 16.088 1.00 53.78 86 PRO A O 1
ATOM 661 N N . ASP A 1 87 ? -20.813 -1.368 18.329 1.00 49.56 87 ASP A N 1
ATOM 662 C CA . ASP A 1 87 ? -22.243 -1.663 18.412 1.00 49.56 87 ASP A CA 1
ATOM 663 C C . ASP A 1 87 ? -23.009 -0.390 18.026 1.00 49.56 87 ASP A C 1
ATOM 665 O O . ASP A 1 87 ? -22.946 0.625 18.723 1.00 49.56 87 ASP A O 1
ATOM 669 N N . ASP A 1 88 ? -23.741 -0.432 16.911 1.00 52.91 88 ASP A N 1
ATOM 670 C CA . ASP A 1 88 ? -24.531 0.691 16.385 1.00 52.91 88 ASP A CA 1
ATOM 671 C C . ASP A 1 88 ? -25.606 1.192 17.384 1.00 52.91 88 ASP A C 1
ATOM 673 O O . ASP A 1 88 ? -26.268 2.207 17.155 1.00 52.91 88 ASP A O 1
ATOM 677 N N . ARG A 1 89 ? -25.789 0.497 18.516 1.00 53.12 89 ARG A N 1
ATOM 678 C CA . ARG A 1 89 ? -26.726 0.832 19.598 1.00 53.12 89 ARG A CA 1
ATOM 679 C C . ARG A 1 89 ? -26.252 1.933 20.549 1.00 53.12 89 ARG A C 1
ATOM 681 O O . ARG A 1 89 ? -27.082 2.462 21.282 1.00 53.12 89 ARG A O 1
ATOM 688 N N . GLU A 1 90 ? -24.976 2.318 20.545 1.00 44.25 90 GLU A N 1
ATOM 689 C CA . GLU A 1 90 ? -24.455 3.339 21.477 1.00 44.25 90 GLU A CA 1
ATOM 690 C C . GLU A 1 90 ? -24.617 4.792 20.985 1.00 44.25 90 GLU A C 1
ATOM 692 O O . GLU A 1 90 ? -24.367 5.728 21.737 1.00 44.25 90 GLU A O 1
ATOM 697 N N . THR A 1 91 ? -25.091 5.018 19.750 1.00 45.81 91 THR A N 1
ATOM 698 C CA . THR A 1 91 ? -25.273 6.381 19.186 1.00 45.81 91 THR A CA 1
ATOM 699 C C . THR A 1 91 ? -26.703 6.940 19.363 1.00 45.81 91 THR A C 1
ATOM 701 O O . THR A 1 91 ? -27.031 7.988 18.813 1.00 45.81 91 THR A O 1
ATOM 704 N N . GLN A 1 92 ? -27.581 6.270 20.123 1.00 34.66 92 GLN A N 1
ATOM 705 C CA . GLN A 1 92 ? -28.977 6.704 20.357 1.00 34.66 92 GLN A CA 1
ATOM 706 C C . GLN A 1 92 ? -29.375 6.844 21.842 1.00 34.66 92 GLN A C 1
ATOM 708 O O . GLN A 1 92 ? -30.563 6.766 22.157 1.00 34.66 92 GLN A O 1
ATOM 713 N N . ALA A 1 93 ? -28.420 7.076 22.748 1.00 37.12 93 ALA A N 1
ATOM 714 C CA . ALA A 1 93 ? -28.699 7.404 24.153 1.00 37.12 93 ALA A CA 1
ATOM 715 C C . ALA A 1 93 ? -28.339 8.858 24.485 1.00 37.12 93 ALA A C 1
ATOM 717 O O . ALA A 1 93 ? -27.264 9.315 24.034 1.00 37.12 93 ALA A O 1
#

Secondary structure (DSSP, 8-state):
-EEEPPP-GGG-TTSPTTHHHHHHHHHHHHHHHHHHT-BTTBEEE---GGG--GGGB-TTSSSB-HHHHHHHHHHHHHHHHHT----GGGG--